Protein AF-A0A434RBF3-F1 (afdb_monomer_lite)

pLDDT: mean 92.34, std 5.63, range [63.84, 98.56]

Radius of gyration: 20.15 Å; chains: 1; bounding box: 45×30×56 Å

Secondary structure (DSSP, 8-state):
-HHHHHHHHHHHHHHHHHHHHHHHHHTTEEEE-STTS-SEEEE----SS---TT-----PPPS-HHHHHTT-

Sequence (72 aa):
MRRRCAMALVAFAAAALVTLAGVAWLGGLRVNLTRSYPLGLWRIEPLERPAQVGDLIFICPPDSPAFRMARE

Foldseek 3Di:
DVVVVVVVVVVVVVVVVVVVVVVCVVQQWDADPDPVDDGGID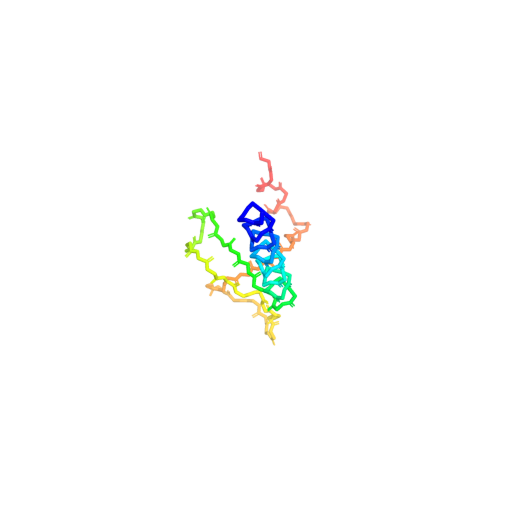HDDDDPDDDDPPDDDDDDDPPDPVVVVVVD

Structure (mmCIF, N/CA/C/O backbone):
data_AF-A0A434RBF3-F1
#
_entry.id   AF-A0A434RBF3-F1
#
loop_
_atom_site.group_PDB
_atom_site.id
_atom_site.type_symbol
_atom_site.label_atom_id
_atom_site.label_alt_id
_atom_site.label_comp_id
_atom_site.label_asym_id
_atom_site.label_entity_id
_atom_site.label_seq_id
_atom_site.pdbx_PDB_ins_code
_atom_site.Cartn_x
_atom_site.Cartn_y
_atom_site.Cartn_z
_atom_site.occupancy
_atom_site.B_iso_or_equiv
_atom_site.auth_seq_id
_atom_site.auth_comp_id
_atom_site.auth_asym_id
_atom_site.auth_atom_id
_atom_site.pdbx_PDB_model_num
ATOM 1 N N . MET A 1 1 ? 21.697 1.975 -34.995 1.00 63.84 1 MET A N 1
ATOM 2 C CA . MET A 1 1 ? 21.732 0.802 -34.085 1.00 63.84 1 MET A CA 1
ATOM 3 C C . MET A 1 1 ? 21.715 1.203 -32.606 1.00 63.84 1 MET A C 1
ATOM 5 O O . MET A 1 1 ? 20.772 0.822 -31.930 1.00 63.84 1 MET A O 1
ATOM 9 N N . ARG A 1 2 ? 22.626 2.067 -32.118 1.00 81.94 2 ARG A N 1
ATOM 10 C CA . ARG A 1 2 ? 22.690 2.517 -30.702 1.00 81.94 2 ARG A CA 1
ATOM 11 C C . ARG A 1 2 ? 21.370 3.041 -30.103 1.00 81.94 2 ARG A C 1
ATOM 13 O O . ARG A 1 2 ? 21.031 2.688 -28.982 1.00 81.94 2 ARG A O 1
ATOM 20 N N . ARG A 1 3 ? 20.588 3.820 -30.865 1.00 86.62 3 ARG A N 1
ATOM 21 C CA . ARG A 1 3 ? 19.271 4.330 -30.422 1.00 86.62 3 ARG A CA 1
ATOM 22 C C . ARG A 1 3 ? 18.224 3.227 -30.234 1.00 86.62 3 ARG A C 1
ATOM 24 O O . ARG A 1 3 ? 17.451 3.293 -29.294 1.00 86.62 3 ARG A O 1
ATOM 31 N N . ARG A 1 4 ? 18.214 2.204 -31.099 1.00 88.94 4 ARG A N 1
ATOM 32 C CA . ARG A 1 4 ? 17.275 1.072 -30.992 1.00 88.94 4 ARG A CA 1
ATOM 33 C C . ARG A 1 4 ? 17.579 0.220 -29.761 1.00 88.94 4 ARG A C 1
ATOM 35 O O . ARG A 1 4 ? 16.655 -0.117 -29.037 1.00 88.94 4 ARG A O 1
ATOM 42 N N . CYS A 1 5 ? 18.859 -0.037 -29.481 1.00 92.00 5 CYS A N 1
ATOM 43 C CA . CYS A 1 5 ? 19.267 -0.731 -28.257 1.00 92.00 5 CYS A CA 1
ATOM 44 C C . CYS A 1 5 ? 18.912 0.073 -26.998 1.00 92.00 5 CYS A C 1
ATOM 46 O O . CYS A 1 5 ? 18.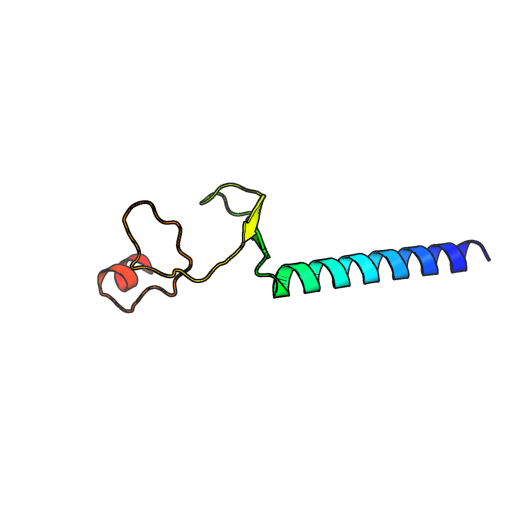389 -0.494 -26.047 1.00 92.00 5 CYS A O 1
ATOM 48 N N . ALA A 1 6 ? 19.132 1.394 -27.009 1.00 94.75 6 ALA A N 1
ATOM 49 C CA . ALA A 1 6 ? 18.750 2.259 -25.891 1.00 94.75 6 ALA A CA 1
ATOM 50 C C . ALA A 1 6 ? 17.230 2.252 -25.647 1.00 94.75 6 ALA A C 1
ATOM 52 O O . ALA A 1 6 ? 16.797 2.093 -24.512 1.00 94.75 6 ALA A O 1
ATOM 53 N N . MET A 1 7 ? 16.419 2.355 -26.706 1.00 96.81 7 MET A N 1
ATOM 54 C CA . MET A 1 7 ? 14.959 2.260 -26.592 1.00 96.81 7 MET A CA 1
ATOM 55 C C . MET A 1 7 ? 14.513 0.894 -26.059 1.00 96.81 7 MET A C 1
ATOM 57 O O . MET A 1 7 ? 13.652 0.840 -25.187 1.00 96.81 7 MET A O 1
ATOM 61 N N . ALA A 1 8 ? 15.119 -0.198 -26.534 1.00 96.88 8 ALA A N 1
ATOM 62 C CA . ALA A 1 8 ? 14.812 -1.543 -26.053 1.00 96.88 8 ALA A CA 1
ATOM 63 C C . ALA A 1 8 ? 15.143 -1.712 -24.561 1.00 96.88 8 ALA A C 1
ATOM 65 O O . ALA A 1 8 ? 14.343 -2.273 -23.819 1.00 96.88 8 ALA A O 1
ATOM 66 N N . LEU A 1 9 ? 16.280 -1.174 -24.107 1.00 97.50 9 LEU A N 1
ATOM 67 C CA . LEU A 1 9 ? 16.670 -1.205 -22.697 1.00 97.50 9 LEU A CA 1
ATOM 68 C C . LEU A 1 9 ? 15.681 -0.432 -21.815 1.00 97.50 9 LEU A C 1
ATOM 70 O O . LEU A 1 9 ? 15.266 -0.937 -20.776 1.00 97.50 9 LEU A O 1
ATOM 74 N N . VAL A 1 10 ? 15.280 0.771 -22.237 1.00 97.75 10 VAL A N 1
ATOM 75 C CA . VAL A 1 10 ? 14.298 1.585 -21.502 1.00 97.75 10 VAL A CA 1
ATOM 76 C C . VAL A 1 10 ? 12.947 0.878 -21.437 1.00 97.75 10 VAL A C 1
ATOM 78 O O . VAL A 1 10 ? 12.350 0.806 -20.366 1.00 97.75 10 VAL A O 1
ATOM 81 N N . ALA A 1 11 ? 12.484 0.313 -22.555 1.00 98.06 11 ALA A N 1
ATOM 82 C CA . ALA A 1 11 ? 11.231 -0.436 -22.598 1.00 98.06 11 ALA A CA 1
ATOM 83 C C . ALA A 1 11 ? 11.267 -1.652 -21.660 1.00 98.06 11 ALA A C 1
ATOM 85 O O . ALA A 1 11 ? 10.324 -1.873 -20.903 1.00 98.06 11 ALA A O 1
ATOM 86 N N . PHE A 1 12 ? 12.374 -2.398 -21.659 1.00 98.31 12 PHE A N 1
ATOM 87 C CA . PHE A 1 12 ? 12.568 -3.528 -20.756 1.00 98.31 12 PHE A CA 1
ATOM 88 C C . PHE A 1 12 ? 12.568 -3.097 -19.283 1.00 98.31 12 PHE A C 1
ATOM 90 O O . PHE A 1 12 ? 11.864 -3.693 -18.473 1.00 98.31 12 PHE A O 1
ATOM 97 N N . ALA A 1 13 ? 13.303 -2.038 -18.934 1.00 98.31 13 ALA A N 1
ATOM 98 C CA . ALA A 1 13 ? 13.351 -1.523 -17.567 1.00 98.31 13 ALA A CA 1
ATOM 99 C C . ALA A 1 13 ? 11.970 -1.057 -17.079 1.00 98.31 13 ALA A C 1
ATOM 101 O O . ALA A 1 13 ? 11.571 -1.369 -15.957 1.00 98.31 13 ALA A O 1
ATOM 102 N N . ALA A 1 14 ? 11.212 -0.362 -17.931 1.00 98.44 14 ALA A N 1
ATOM 103 C CA . ALA A 1 14 ? 9.853 0.058 -17.612 1.00 98.44 14 ALA A CA 1
ATOM 104 C C . ALA A 1 14 ? 8.923 -1.149 -17.402 1.00 98.44 14 ALA A C 1
ATOM 106 O O . ALA A 1 14 ? 8.209 -1.204 -16.402 1.00 98.44 14 ALA A O 1
ATOM 107 N N . ALA A 1 15 ? 8.975 -2.147 -18.291 1.00 98.56 15 ALA A N 1
ATOM 108 C CA . ALA A 1 15 ? 8.194 -3.374 -18.150 1.00 98.56 15 ALA A CA 1
ATOM 109 C C . ALA A 1 15 ? 8.539 -4.131 -16.857 1.00 98.56 15 ALA A C 1
ATOM 111 O O . ALA A 1 15 ? 7.637 -4.584 -16.150 1.00 98.56 15 ALA A O 1
ATOM 112 N N . ALA A 1 16 ? 9.824 -4.215 -16.505 1.00 98.56 16 ALA A N 1
ATOM 113 C CA . ALA A 1 16 ? 10.274 -4.833 -15.263 1.00 98.56 16 ALA A CA 1
ATOM 114 C C . ALA A 1 16 ? 9.730 -4.095 -14.027 1.00 98.56 16 ALA A C 1
ATOM 116 O O . ALA A 1 16 ? 9.212 -4.739 -13.116 1.00 98.56 16 ALA A O 1
ATOM 117 N N . LEU A 1 17 ? 9.772 -2.757 -14.014 1.00 98.31 17 LEU A N 1
ATOM 118 C CA . LEU A 1 17 ? 9.232 -1.942 -12.918 1.00 98.31 17 LEU A CA 1
ATOM 119 C C . LEU A 1 17 ? 7.718 -2.117 -12.753 1.00 98.31 17 LEU A C 1
ATOM 121 O O . LEU A 1 17 ? 7.246 -2.312 -11.634 1.00 98.31 17 LEU A O 1
ATOM 125 N N . VAL A 1 18 ? 6.962 -2.091 -13.854 1.00 98.38 18 VAL A N 1
ATOM 126 C CA . VAL A 1 18 ? 5.507 -2.325 -13.838 1.00 98.38 18 VAL A CA 1
ATOM 127 C C . VAL A 1 18 ? 5.191 -3.725 -13.314 1.00 98.38 18 VAL A C 1
ATOM 129 O O . VAL A 1 18 ? 4.309 -3.885 -12.473 1.00 98.38 18 VAL A O 1
ATOM 132 N N . THR A 1 19 ? 5.943 -4.730 -13.762 1.00 98.50 19 THR A N 1
ATOM 133 C CA . THR A 1 19 ? 5.765 -6.119 -13.321 1.00 98.50 19 THR A CA 1
ATOM 134 C C . THR A 1 19 ? 6.041 -6.257 -11.825 1.00 98.50 19 THR A C 1
ATOM 136 O O . THR A 1 19 ? 5.230 -6.830 -11.102 1.00 98.50 19 THR A O 1
ATOM 139 N N . LEU A 1 20 ? 7.141 -5.675 -11.335 1.00 97.75 20 LEU A N 1
ATOM 140 C CA . LEU A 1 20 ? 7.493 -5.686 -9.916 1.00 97.75 20 LEU A CA 1
ATOM 141 C C . LEU A 1 20 ? 6.424 -4.990 -9.063 1.00 97.75 20 LEU A C 1
ATOM 143 O O . LEU A 1 20 ? 6.016 -5.527 -8.036 1.00 97.75 20 LEU A O 1
ATOM 147 N N . ALA A 1 21 ? 5.938 -3.827 -9.504 1.00 96.50 21 ALA A N 1
ATOM 148 C CA . ALA A 1 21 ? 4.876 -3.096 -8.819 1.00 96.50 21 ALA A CA 1
ATOM 149 C C . ALA A 1 21 ? 3.566 -3.900 -8.771 1.00 96.50 21 ALA A C 1
ATOM 151 O O . ALA A 1 21 ? 2.920 -3.960 -7.726 1.00 96.50 21 ALA A O 1
ATOM 152 N N . GLY A 1 22 ? 3.203 -4.563 -9.874 1.00 97.38 22 GLY A N 1
ATOM 153 C CA . GLY A 1 22 ? 2.034 -5.440 -9.942 1.00 97.38 22 GLY A CA 1
ATOM 154 C C . GLY A 1 22 ? 2.138 -6.630 -8.988 1.00 97.38 22 GLY A C 1
ATOM 155 O O . GLY A 1 22 ? 1.210 -6.886 -8.224 1.00 97.38 22 GLY A O 1
ATOM 156 N N . VAL A 1 23 ? 3.286 -7.315 -8.965 1.00 97.88 23 VAL A N 1
ATOM 157 C CA . VAL A 1 23 ? 3.541 -8.429 -8.034 1.00 97.88 23 VAL A CA 1
ATOM 158 C C . VAL A 1 23 ? 3.491 -7.956 -6.581 1.00 97.88 23 VAL A C 1
ATOM 160 O O . VAL A 1 23 ? 2.851 -8.601 -5.753 1.00 97.88 23 VAL A O 1
ATOM 163 N N . ALA A 1 24 ? 4.108 -6.815 -6.264 1.00 96.38 24 ALA A N 1
ATOM 164 C CA . ALA A 1 24 ? 4.077 -6.248 -4.919 1.00 96.38 24 ALA A CA 1
ATOM 165 C C . ALA A 1 24 ? 2.640 -5.931 -4.472 1.00 96.38 24 ALA A C 1
ATOM 167 O O . ALA A 1 24 ? 2.239 -6.309 -3.372 1.00 96.38 24 ALA A O 1
ATOM 168 N N . TRP A 1 25 ? 1.843 -5.310 -5.346 1.00 95.06 25 TRP A N 1
ATOM 169 C CA . TRP A 1 25 ? 0.440 -5.006 -5.073 1.00 95.06 25 TRP A CA 1
ATOM 170 C C . TRP A 1 25 ? -0.393 -6.266 -4.820 1.00 95.06 25 TRP A C 1
ATOM 172 O O . TRP A 1 25 ? -1.146 -6.315 -3.848 1.00 95.06 25 TRP A O 1
ATOM 182 N N . LEU A 1 26 ? -0.237 -7.295 -5.663 1.00 96.12 26 LEU A N 1
ATOM 183 C CA . LEU A 1 26 ? -0.898 -8.594 -5.485 1.00 96.12 26 LEU A CA 1
ATOM 184 C C . LEU A 1 26 ? -0.461 -9.288 -4.186 1.00 96.12 26 LEU A C 1
ATOM 186 O O . LEU A 1 26 ? -1.271 -9.949 -3.545 1.00 96.12 26 LEU A O 1
ATOM 190 N N . GLY A 1 27 ? 0.789 -9.091 -3.762 1.00 95.31 27 GLY A N 1
ATOM 191 C CA . GLY A 1 27 ? 1.315 -9.556 -2.476 1.00 95.31 27 GLY A CA 1
ATOM 192 C C . GLY A 1 27 ? 0.862 -8.743 -1.255 1.00 95.31 27 GLY A C 1
ATOM 193 O O . GLY A 1 27 ? 1.321 -9.017 -0.143 1.00 95.31 27 GLY A O 1
ATOM 194 N N . GLY A 1 28 ? -0.003 -7.740 -1.443 1.00 94.31 28 GLY A N 1
ATOM 195 C CA . GLY A 1 28 ? -0.514 -6.877 -0.377 1.00 94.31 28 GLY A CA 1
ATOM 196 C C . GLY A 1 28 ? 0.462 -5.787 0.072 1.00 94.31 28 GLY A C 1
ATOM 197 O O . GLY A 1 28 ? 0.210 -5.131 1.083 1.00 94.31 28 GLY A O 1
ATOM 198 N N . LEU A 1 29 ? 1.564 -5.569 -0.652 1.00 96.38 29 LEU A N 1
ATOM 199 C CA . LEU A 1 29 ? 2.533 -4.528 -0.321 1.00 96.38 29 LEU A CA 1
ATOM 200 C C . LEU A 1 29 ? 2.028 -3.141 -0.735 1.00 96.38 29 LEU A C 1
ATOM 202 O O . LEU A 1 29 ? 1.445 -2.950 -1.804 1.00 96.38 29 LEU A O 1
ATOM 206 N N . ARG A 1 30 ? 2.284 -2.153 0.120 1.00 92.88 30 ARG A N 1
ATOM 207 C CA . ARG A 1 30 ? 1.917 -0.744 -0.044 1.00 92.88 30 ARG A CA 1
ATOM 208 C C . ARG A 1 30 ? 3.081 0.146 0.343 1.00 92.88 30 ARG A C 1
ATOM 210 O O . ARG A 1 30 ? 3.850 -0.186 1.236 1.00 92.88 30 ARG A O 1
ATOM 217 N N . VAL A 1 31 ? 3.178 1.305 -0.293 1.00 93.94 31 VAL A N 1
ATOM 218 C CA . VAL A 1 31 ? 4.119 2.351 0.115 1.00 93.94 31 VAL A CA 1
ATOM 219 C C . VAL A 1 31 ? 3.338 3.411 0.884 1.00 93.94 31 VAL A C 1
ATOM 221 O O . VAL A 1 31 ? 2.421 4.015 0.328 1.00 93.94 31 VAL A O 1
ATOM 224 N N . ASN A 1 32 ? 3.687 3.635 2.152 1.00 92.94 32 ASN A N 1
ATOM 225 C CA . ASN 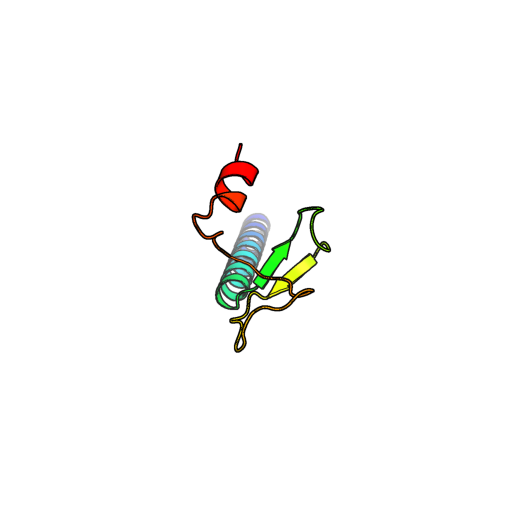A 1 32 ? 3.131 4.734 2.931 1.00 92.94 32 ASN A CA 1
ATOM 226 C C . ASN A 1 32 ? 4.017 5.973 2.789 1.00 92.94 32 ASN A C 1
ATOM 228 O O . ASN A 1 32 ? 5.190 5.956 3.165 1.00 92.94 32 ASN A O 1
ATOM 232 N N . LEU A 1 33 ? 3.420 7.049 2.280 1.00 94.94 33 LEU A N 1
ATOM 233 C CA . LEU A 1 33 ? 4.046 8.368 2.157 1.00 94.94 33 LEU A CA 1
ATOM 234 C C . LEU A 1 33 ? 3.342 9.429 3.022 1.00 94.94 33 LEU A C 1
ATOM 236 O O . LEU A 1 33 ? 3.656 10.614 2.932 1.00 94.94 33 LEU A O 1
ATOM 240 N N . THR A 1 34 ? 2.377 9.019 3.853 1.00 90.44 34 THR A N 1
ATOM 241 C CA . THR A 1 34 ? 1.666 9.912 4.776 1.00 90.44 34 THR A CA 1
ATOM 242 C C . THR A 1 34 ? 2.406 10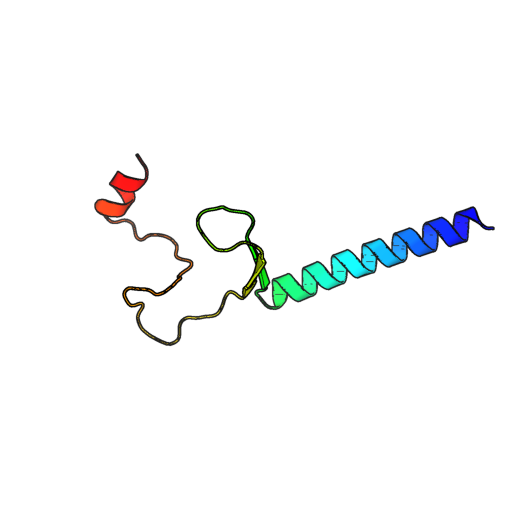.009 6.109 1.00 90.44 34 THR A C 1
ATOM 244 O O . THR A 1 34 ? 3.029 9.045 6.550 1.00 90.44 34 THR A O 1
ATOM 247 N N . ARG A 1 35 ? 2.326 11.167 6.778 1.00 89.81 35 ARG A N 1
ATOM 248 C CA . ARG A 1 35 ? 2.987 11.402 8.078 1.00 89.81 35 ARG A CA 1
ATOM 249 C C . ARG A 1 35 ? 2.266 10.777 9.279 1.00 89.81 35 ARG A C 1
ATOM 251 O O . ARG A 1 35 ? 2.788 10.858 10.384 1.00 89.81 35 ARG A O 1
ATOM 258 N N . SER A 1 36 ? 1.086 10.186 9.093 1.00 85.19 36 SER A N 1
ATOM 259 C CA . SER A 1 36 ? 0.329 9.551 10.182 1.00 85.19 36 SER A CA 1
ATOM 260 C C . SER A 1 36 ? 0.945 8.232 10.650 1.00 85.19 36 SER A C 1
ATOM 262 O O . SER A 1 36 ? 0.682 7.805 11.768 1.00 85.19 36 SER A O 1
ATOM 264 N N . TYR A 1 37 ? 1.780 7.607 9.816 1.00 88.81 37 TYR A N 1
ATOM 265 C CA . TYR A 1 37 ? 2.475 6.355 10.106 1.00 88.81 37 TYR A CA 1
ATOM 266 C C . TYR A 1 37 ? 3.918 6.414 9.592 1.00 88.81 37 TYR A C 1
ATOM 268 O O . TYR A 1 37 ? 4.221 7.253 8.739 1.00 88.81 37 TYR A O 1
ATOM 276 N N . PRO A 1 38 ? 4.818 5.531 10.067 1.00 91.44 38 PRO A N 1
ATOM 277 C CA . PRO A 1 38 ? 6.171 5.446 9.531 1.00 91.44 38 PRO A CA 1
ATOM 278 C C . PRO A 1 38 ? 6.187 5.336 7.999 1.00 91.44 38 PRO A C 1
ATOM 280 O O . PRO A 1 38 ? 5.410 4.591 7.388 1.00 91.44 38 PRO A O 1
ATOM 283 N N . LEU A 1 39 ? 7.073 6.110 7.375 1.00 95.31 39 LEU A N 1
ATOM 284 C CA . LEU A 1 39 ? 7.310 6.050 5.937 1.00 95.31 39 LEU A CA 1
ATOM 285 C C . LEU A 1 39 ? 7.914 4.695 5.565 1.00 95.31 39 LEU A C 1
ATOM 287 O O . LEU A 1 39 ? 8.736 4.160 6.308 1.00 95.31 39 LEU A O 1
ATOM 291 N N . GLY A 1 40 ? 7.556 4.173 4.393 1.00 94.56 40 GLY A N 1
ATOM 292 C CA . GLY A 1 40 ? 8.208 2.988 3.839 1.00 94.56 40 GLY A CA 1
ATOM 293 C C . GLY A 1 40 ? 7.250 1.960 3.259 1.00 94.56 40 GLY A C 1
ATOM 294 O O . GLY A 1 40 ? 6.134 2.286 2.849 1.00 94.56 40 GLY A O 1
ATOM 295 N N . LEU A 1 41 ? 7.731 0.719 3.190 1.00 94.75 41 LEU A N 1
ATOM 296 C CA . LEU A 1 41 ? 7.001 -0.420 2.651 1.00 94.75 41 LEU A CA 1
ATOM 297 C C . LEU A 1 41 ? 6.230 -1.128 3.769 1.00 94.75 41 LEU A C 1
ATOM 299 O O . LEU A 1 41 ? 6.798 -1.497 4.792 1.00 94.75 41 LEU A O 1
ATOM 303 N N . TRP A 1 42 ? 4.944 -1.336 3.535 1.00 94.75 42 TRP A N 1
ATOM 304 C CA . TRP A 1 42 ? 4.007 -1.989 4.438 1.00 94.75 42 TRP A CA 1
ATOM 305 C C . TRP A 1 42 ? 3.379 -3.183 3.743 1.00 94.75 42 TRP A C 1
ATOM 307 O O . TRP A 1 42 ? 3.226 -3.170 2.524 1.00 94.75 42 TRP A O 1
ATOM 317 N N . ARG A 1 43 ? 2.962 -4.187 4.509 1.00 93.88 43 ARG A N 1
ATOM 318 C CA . ARG A 1 43 ? 2.144 -5.293 4.012 1.00 93.88 43 ARG A CA 1
ATOM 319 C C . ARG A 1 43 ? 0.790 -5.254 4.704 1.00 93.88 43 ARG A C 1
ATOM 321 O O . ARG A 1 43 ? 0.733 -5.179 5.926 1.00 93.88 43 ARG A O 1
ATOM 328 N N . ILE A 1 44 ? -0.282 -5.264 3.920 1.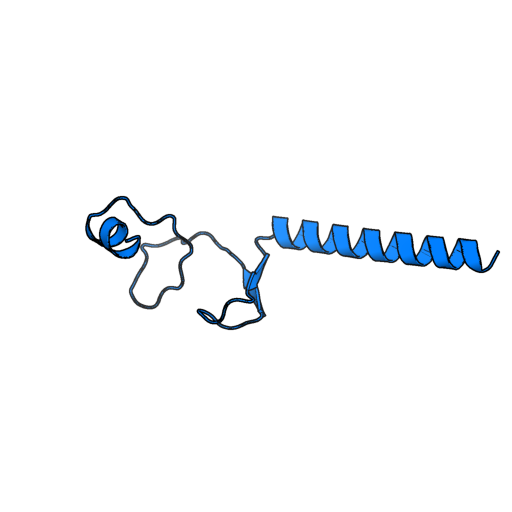00 92.56 44 ILE A N 1
ATOM 329 C CA . ILE A 1 44 ? -1.642 -5.418 4.437 1.00 92.56 44 ILE A CA 1
ATOM 330 C C . ILE A 1 44 ? -1.901 -6.913 4.599 1.00 92.56 44 ILE A C 1
ATOM 332 O O . ILE A 1 44 ? -1.810 -7.660 3.624 1.00 92.56 44 ILE A O 1
ATOM 336 N N . GLU A 1 45 ? -2.243 -7.330 5.813 1.00 91.75 45 GLU A N 1
ATOM 337 C CA . GLU A 1 45 ? -2.563 -8.718 6.144 1.00 91.75 45 GLU A CA 1
ATOM 338 C C . GLU A 1 45 ? -3.938 -8.799 6.826 1.00 91.75 45 GLU A C 1
ATOM 340 O O . GLU A 1 45 ? -4.349 -7.841 7.491 1.00 91.75 45 GLU A O 1
ATOM 345 N N . PRO A 1 46 ? -4.673 -9.912 6.654 1.00 91.19 46 PRO A N 1
ATOM 346 C CA . PRO A 1 46 ? -5.875 -10.176 7.432 1.00 91.19 46 PRO A CA 1
ATOM 347 C C . PRO A 1 46 ? -5.558 -10.210 8.926 1.00 91.19 46 PRO A C 1
ATOM 349 O O . PRO A 1 46 ? -4.522 -10.721 9.350 1.00 91.19 46 PRO A O 1
ATOM 352 N N . LEU A 1 47 ? -6.475 -9.684 9.734 1.00 91.56 47 LEU A N 1
ATOM 353 C CA . LEU A 1 47 ? -6.367 -9.773 11.181 1.00 91.56 47 LEU A CA 1
ATOM 354 C C . LEU A 1 47 ? -7.113 -11.024 11.668 1.00 91.56 47 LEU A C 1
ATOM 356 O O . LEU A 1 47 ? -8.339 -11.053 11.673 1.00 91.56 47 LEU A O 1
ATOM 360 N N . GLU A 1 48 ? -6.371 -12.041 12.112 1.00 93.94 48 GLU A N 1
ATOM 361 C CA . GLU A 1 48 ? -6.907 -13.345 12.563 1.00 93.94 48 GLU A CA 1
ATOM 362 C C . GLU A 1 48 ? -7.507 -13.318 13.986 1.00 93.94 48 GLU A C 1
ATOM 364 O O . GLU A 1 48 ? -7.868 -14.346 14.559 1.00 93.94 48 GLU A O 1
ATOM 369 N N . ARG A 1 49 ? -7.588 -12.134 14.600 1.00 94.12 49 ARG A N 1
ATOM 370 C CA . ARG A 1 49 ? -8.108 -11.922 15.956 1.00 94.12 49 ARG A CA 1
ATOM 371 C C . ARG A 1 49 ? -8.894 -10.613 16.044 1.00 94.12 49 ARG A C 1
ATOM 373 O O . ARG A 1 49 ? -8.731 -9.748 15.187 1.00 94.12 49 ARG A O 1
ATOM 380 N N . PRO A 1 50 ? -9.690 -10.399 17.104 1.00 90.75 50 PRO A N 1
ATOM 381 C CA . PRO A 1 50 ? -10.260 -9.084 17.367 1.00 90.75 50 PRO A CA 1
ATOM 382 C C . PRO A 1 50 ? -9.173 -8.000 17.466 1.00 90.75 50 PRO A C 1
ATOM 384 O O . PRO A 1 50 ? -8.085 -8.244 18.005 1.00 90.75 50 PRO A O 1
ATOM 387 N N . ALA A 1 51 ? -9.478 -6.808 16.948 1.00 90.88 51 ALA A N 1
ATOM 388 C CA . ALA A 1 51 ? -8.618 -5.636 17.076 1.00 90.88 51 ALA A CA 1
ATOM 389 C C . ALA A 1 51 ? -8.535 -5.179 18.540 1.00 90.88 51 ALA A C 1
ATOM 391 O O . ALA A 1 51 ? -9.520 -5.223 19.278 1.00 90.88 51 ALA A O 1
ATOM 392 N N . GLN A 1 52 ? -7.352 -4.739 18.951 1.00 93.44 52 GLN A N 1
ATOM 393 C CA . GLN A 1 52 ? -7.028 -4.294 20.301 1.00 93.44 52 GLN A CA 1
ATOM 394 C C . GLN A 1 52 ? -6.347 -2.924 20.265 1.00 93.44 52 GLN A C 1
ATOM 396 O O . GLN A 1 52 ? -5.832 -2.480 19.238 1.00 93.44 52 GLN A O 1
ATOM 401 N N . VAL A 1 53 ? -6.343 -2.235 21.408 1.00 92.19 53 VAL A N 1
ATOM 402 C CA . VAL A 1 53 ? -5.650 -0.948 21.545 1.00 92.19 53 VAL A CA 1
ATOM 403 C C . VAL A 1 53 ? -4.162 -1.130 21.239 1.00 92.19 53 VAL A C 1
ATOM 405 O O . VAL A 1 53 ? -3.511 -2.004 21.804 1.00 92.19 53 VAL A O 1
ATOM 408 N N . GLY A 1 54 ? -3.639 -0.284 20.352 1.00 90.25 54 GLY A N 1
ATOM 409 C CA . GLY A 1 54 ? -2.257 -0.347 19.872 1.00 90.25 54 GLY A CA 1
ATOM 410 C C . GLY A 1 54 ? -2.094 -1.056 18.526 1.00 90.25 54 GLY A C 1
ATOM 411 O O . GLY A 1 54 ? -1.043 -0.906 17.905 1.00 90.25 54 GLY A O 1
ATOM 412 N N . ASP A 1 55 ? -3.118 -1.761 18.036 1.00 91.88 55 ASP A N 1
ATOM 413 C CA . ASP A 1 55 ? -3.081 -2.320 16.687 1.00 91.88 55 ASP A CA 1
ATOM 414 C C . ASP A 1 55 ? -3.113 -1.226 15.622 1.00 91.88 55 ASP A C 1
ATOM 416 O O . ASP A 1 55 ? -3.850 -0.241 15.722 1.00 91.88 55 ASP A O 1
ATOM 420 N N . LEU A 1 56 ? -2.365 -1.461 14.546 1.00 89.62 56 LEU A N 1
ATOM 421 C CA . LEU A 1 56 ? -2.505 -0.703 13.316 1.00 89.62 56 LEU A CA 1
ATOM 422 C C . LEU A 1 56 ? -3.429 -1.455 12.362 1.00 89.62 56 LEU A C 1
ATOM 424 O O . LEU A 1 56 ? -3.078 -2.519 11.858 1.00 89.62 56 LEU A O 1
ATOM 428 N N . ILE A 1 57 ? -4.601 -0.885 12.103 1.00 89.19 57 ILE A N 1
ATOM 429 C CA . ILE A 1 57 ? -5.629 -1.494 11.260 1.00 89.19 57 ILE A CA 1
ATOM 430 C C . ILE A 1 57 ? -5.981 -0.586 10.087 1.00 89.19 57 ILE A C 1
ATOM 432 O O . ILE A 1 57 ? -6.037 0.636 10.215 1.00 89.19 57 ILE A O 1
ATOM 436 N N . PHE A 1 58 ? -6.260 -1.201 8.941 1.00 86.00 58 PHE A N 1
ATOM 437 C CA . PHE A 1 58 ? -6.893 -0.538 7.809 1.00 86.00 58 PHE A CA 1
ATOM 438 C C . PHE A 1 58 ? -8.366 -0.943 7.796 1.00 86.00 58 PHE A C 1
ATOM 440 O O . PHE A 1 58 ? -8.686 -2.097 7.516 1.00 86.00 58 PHE A O 1
ATOM 447 N N . ILE A 1 59 ? -9.261 -0.018 8.144 1.00 84.62 59 ILE A N 1
ATOM 448 C CA . ILE A 1 59 ? -10.700 -0.287 8.238 1.00 84.62 59 ILE A CA 1
ATOM 449 C C . ILE A 1 59 ? -11.497 0.708 7.405 1.00 84.62 59 ILE A C 1
ATOM 451 O O . ILE A 1 59 ? -11.114 1.869 7.272 1.00 84.62 59 ILE A O 1
ATOM 455 N N . CYS A 1 60 ? -12.647 0.264 6.901 1.00 82.00 60 CYS A N 1
ATOM 456 C CA . CYS A 1 60 ? -13.731 1.191 6.607 1.00 82.00 60 CYS A CA 1
ATOM 457 C C . CYS A 1 60 ? -14.381 1.542 7.954 1.00 82.00 60 CYS A C 1
ATOM 459 O O . CYS A 1 60 ? -14.836 0.619 8.639 1.00 82.00 60 CYS A O 1
ATOM 461 N N . PRO A 1 61 ? -14.376 2.815 8.386 1.00 83.44 61 PRO A N 1
ATOM 462 C CA . PRO A 1 61 ? -14.978 3.162 9.660 1.00 83.44 61 PRO A CA 1
ATOM 463 C C . PRO A 1 61 ? -16.471 2.794 9.648 1.00 83.44 61 PRO A C 1
ATOM 465 O O . PRO A 1 61 ? -17.157 3.094 8.667 1.00 83.44 61 PRO A O 1
ATOM 468 N N . PRO A 1 62 ? -16.995 2.134 10.697 1.00 85.25 62 PRO A N 1
ATOM 469 C CA . PRO A 1 62 ? -18.420 1.841 10.788 1.00 85.25 62 PRO A CA 1
ATOM 470 C C . PRO A 1 62 ? -19.230 3.139 10.856 1.00 85.25 62 PRO A C 1
ATOM 472 O O . PRO A 1 62 ? -18.758 4.140 11.398 1.00 85.25 62 PRO A O 1
ATOM 475 N N . ASP A 1 63 ? -20.471 3.112 10.363 1.00 91.31 63 ASP A N 1
ATOM 476 C CA . ASP A 1 63 ? -21.389 4.256 10.448 1.00 91.31 63 ASP A CA 1
ATOM 477 C C . ASP A 1 63 ? -21.916 4.447 11.882 1.00 91.31 63 ASP A C 1
ATOM 479 O O . ASP A 1 63 ? -23.058 4.130 12.223 1.00 91.31 63 ASP A O 1
ATOM 483 N N . SER A 1 64 ? -21.042 4.940 12.757 1.00 93.12 64 SER A N 1
ATOM 484 C CA . SER A 1 64 ? -21.343 5.275 14.144 1.00 93.12 64 SER A CA 1
ATOM 485 C C . SER A 1 64 ? -21.431 6.793 14.328 1.00 93.12 64 SER A C 1
ATOM 487 O O . SER A 1 64 ? -20.805 7.545 13.574 1.00 93.12 64 SER A O 1
ATOM 489 N N . PRO A 1 65 ? -22.149 7.283 15.359 1.00 95.94 65 PRO A N 1
ATOM 490 C CA . PRO A 1 65 ? -22.178 8.711 15.672 1.00 95.94 65 PRO A CA 1
ATOM 491 C C . PRO A 1 65 ? -20.778 9.335 15.799 1.00 95.94 65 PRO A C 1
ATOM 493 O O . PRO A 1 65 ? -20.558 10.436 15.305 1.00 95.94 65 PRO A O 1
ATOM 496 N N . ALA A 1 66 ? -19.819 8.612 16.388 1.00 92.31 66 ALA A N 1
ATOM 497 C CA . ALA A 1 66 ? -18.444 9.082 16.548 1.00 92.31 66 ALA A CA 1
ATOM 498 C C . ALA A 1 66 ? -17.726 9.270 15.201 1.00 92.31 66 ALA A C 1
ATOM 500 O O . ALA A 1 66 ? -17.087 10.297 14.988 1.00 92.31 66 ALA A O 1
ATOM 501 N N . PHE A 1 67 ? -17.859 8.314 14.273 1.00 91.50 67 PHE A N 1
ATOM 502 C CA . PHE A 1 67 ? -17.236 8.425 12.949 1.00 91.50 67 PHE A CA 1
ATOM 503 C C . PHE A 1 67 ? -17.948 9.423 12.032 1.00 91.50 67 PHE A C 1
ATOM 505 O O . PHE A 1 67 ? -17.290 10.035 11.195 1.00 91.50 67 PHE A O 1
ATOM 512 N N . ARG A 1 68 ? -19.259 9.642 12.205 1.00 93.38 68 ARG A N 1
ATOM 513 C CA . ARG A 1 68 ? -19.964 10.731 11.510 1.00 93.38 68 ARG A CA 1
ATOM 514 C C . ARG A 1 68 ? -19.464 12.099 11.956 1.00 93.38 68 ARG A C 1
ATOM 516 O O . ARG A 1 68 ? -19.157 12.913 11.097 1.00 93.38 68 ARG A O 1
ATOM 523 N N . MET A 1 69 ? -19.318 12.309 13.264 1.00 93.75 69 MET A N 1
ATOM 524 C CA . MET A 1 69 ? -18.767 13.550 13.816 1.00 93.75 69 MET A CA 1
ATOM 525 C C . MET A 1 69 ? -17.318 13.779 13.374 1.00 93.75 69 MET A C 1
ATOM 527 O O . MET A 1 69 ? -16.961 14.892 13.032 1.00 93.75 69 MET A O 1
ATOM 531 N N . ALA A 1 70 ? -16.486 12.734 13.324 1.00 87.88 70 ALA A N 1
ATOM 532 C CA . ALA A 1 70 ? -15.093 12.854 12.880 1.00 87.88 70 ALA A CA 1
ATOM 533 C C . ALA A 1 70 ? -14.927 13.207 11.386 1.00 87.88 70 ALA A C 1
ATOM 535 O O . ALA A 1 70 ? -13.817 13.521 10.96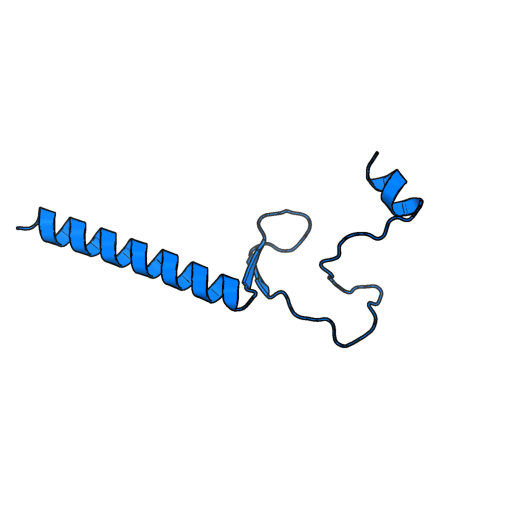0 1.00 87.88 70 ALA A O 1
ATOM 536 N N . ARG A 1 71 ? -15.992 13.088 10.580 1.00 85.81 71 ARG A N 1
ATOM 537 C CA . ARG A 1 71 ? -15.998 13.454 9.157 1.00 85.81 71 ARG A CA 1
ATOM 538 C C . ARG A 1 71 ? -16.311 14.938 8.930 1.00 85.81 71 ARG A C 1
ATOM 540 O O . ARG A 1 71 ? -15.937 15.447 7.875 1.00 85.81 71 ARG A O 1
ATOM 547 N N . GLU A 1 72 ? -17.049 15.567 9.844 1.00 79.88 72 GLU A N 1
ATOM 548 C CA . GLU A 1 72 ? -17.428 16.992 9.800 1.00 79.88 72 GLU A CA 1
ATOM 549 C C . GLU A 1 72 ? -16.265 17.892 10.234 1.00 79.88 72 GLU A C 1
ATOM 551 O O . GLU A 1 72 ? -16.099 18.955 9.593 1.00 79.88 72 GLU A O 1
#